Protein AF-A0A0K6FQ51-F1 (afdb_monomer_lite)

Sequence (80 aa):
MEHNKLSFQEAIDFVNQLTRKRLDEYVDAKAKLPKFGPGFIDWTFMTPRYFGDEAVKVKETGVVKLMAPIALDAHVVVEA

Foldseek 3Di:
DVVVPDDPVRVVVVVVVVVVVVVVVVVVVVVVDPPPDCVVVVVCLVDCPNQHPCSVVCVVPVDHDDPPVADPPRDDDDDD

Structure (mmCIF, N/CA/C/O backbone):
data_AF-A0A0K6FQ51-F1
#
_entry.id   AF-A0A0K6FQ51-F1
#
loop_
_atom_site.group_PDB
_atom_site.id
_atom_site.type_symbol
_atom_site.label_atom_id
_atom_site.label_alt_id
_atom_site.label_comp_id
_atom_site.label_asym_id
_atom_site.label_entity_id
_atom_site.label_seq_id
_atom_site.pdbx_PDB_ins_code
_atom_site.Cartn_x
_atom_site.Cartn_y
_atom_site.Cartn_z
_atom_site.occupancy
_atom_site.B_iso_or_equiv
_atom_site.auth_seq_id
_atom_site.auth_comp_id
_atom_site.auth_asym_id
_atom_site.auth_atom_id
_atom_site.pdbx_PDB_model_num
ATOM 1 N N . MET A 1 1 ? -18.394 1.091 26.873 1.00 61.59 1 MET A N 1
ATOM 2 C CA . MET A 1 1 ? -19.375 0.684 27.902 1.00 61.59 1 MET A CA 1
ATOM 3 C C . MET A 1 1 ? -20.419 1.771 28.132 1.00 61.59 1 MET A C 1
ATOM 5 O O . MET A 1 1 ? -21.587 1.457 28.005 1.00 61.59 1 MET A O 1
ATOM 9 N N . GLU A 1 2 ? -20.043 3.036 28.352 1.00 78.31 2 GLU A N 1
ATOM 10 C CA . GLU A 1 2 ? -20.991 4.115 28.712 1.00 78.31 2 GLU A CA 1
ATOM 11 C C . GLU A 1 2 ? -22.050 4.454 27.647 1.00 78.31 2 GLU A C 1
ATOM 13 O O . GLU A 1 2 ? -23.240 4.449 27.949 1.00 78.31 2 GLU A O 1
ATOM 18 N N . HIS A 1 3 ? -21.655 4.674 26.387 1.00 80.62 3 HIS A N 1
ATOM 19 C CA . HIS A 1 3 ? -22.605 5.047 25.324 1.00 80.62 3 HIS A CA 1
ATOM 20 C C . HIS A 1 3 ? -23.591 3.935 24.943 1.00 80.62 3 HIS A C 1
ATOM 22 O O . HIS A 1 3 ? -24.748 4.215 24.646 1.00 80.62 3 HIS A O 1
ATOM 28 N N . ASN A 1 4 ? -23.143 2.679 24.982 1.00 79.81 4 ASN A N 1
ATOM 29 C CA . ASN A 1 4 ? -23.945 1.518 24.579 1.00 79.81 4 ASN A CA 1
ATOM 30 C C . ASN A 1 4 ? -24.488 0.723 25.779 1.00 79.81 4 ASN A C 1
ATOM 32 O O . ASN A 1 4 ? -25.100 -0.319 25.581 1.00 79.81 4 ASN A O 1
ATOM 36 N N . LYS A 1 5 ? -24.243 1.194 27.012 1.00 89.19 5 LYS A N 1
ATOM 37 C CA . LYS A 1 5 ? -24.613 0.544 28.283 1.00 89.19 5 LYS A CA 1
ATOM 38 C C . LYS A 1 5 ? -24.283 -0.956 28.337 1.00 89.19 5 LYS A C 1
ATOM 40 O O . LYS A 1 5 ? -25.083 -1.755 28.807 1.00 89.19 5 LYS A O 1
ATOM 45 N N . LEU A 1 6 ? -23.101 -1.321 27.844 1.00 90.94 6 LEU A N 1
ATOM 46 C CA . LEU A 1 6 ? -22.630 -2.709 27.796 1.00 90.94 6 LEU A CA 1
ATOM 47 C C . LEU A 1 6 ? -21.840 -3.058 29.057 1.00 90.94 6 LEU A C 1
ATOM 49 O O . LEU A 1 6 ? -21.064 -2.226 29.540 1.00 90.94 6 LEU A O 1
ATOM 53 N N . SER A 1 7 ? -21.971 -4.299 29.524 1.00 92.69 7 SER A N 1
ATOM 54 C CA . SER A 1 7 ? -21.024 -4.894 30.468 1.00 92.69 7 SER A CA 1
ATOM 55 C C . SER A 1 7 ? -19.634 -5.051 29.838 1.00 92.69 7 SER A C 1
ATOM 57 O O . SER A 1 7 ? -19.436 -4.849 28.638 1.00 92.69 7 SER A O 1
ATOM 59 N N . PHE A 1 8 ? -18.641 -5.417 30.650 1.00 89.00 8 PHE A N 1
ATOM 60 C CA . PHE A 1 8 ? -17.270 -5.598 30.174 1.00 89.00 8 PHE A CA 1
ATOM 61 C C . PHE A 1 8 ? -17.157 -6.685 29.097 1.00 89.00 8 PHE A C 1
ATOM 63 O O . PHE A 1 8 ? -16.562 -6.447 28.047 1.00 89.00 8 PHE A O 1
ATOM 70 N N . GLN A 1 9 ? -17.771 -7.850 29.328 1.00 92.38 9 GLN A N 1
ATOM 71 C CA . GLN A 1 9 ? -17.734 -8.953 28.368 1.00 92.38 9 GLN A CA 1
ATOM 72 C C . GLN A 1 9 ? -18.470 -8.585 27.075 1.00 92.38 9 GLN A C 1
ATOM 74 O O . GLN A 1 9 ? -17.926 -8.749 25.988 1.00 92.38 9 GLN A O 1
ATOM 79 N N . GLU A 1 10 ? -19.652 -7.976 27.189 1.00 93.19 10 GLU A N 1
ATOM 80 C CA . GLU A 1 10 ? -20.412 -7.512 26.024 1.00 93.19 10 GLU A CA 1
ATOM 81 C C . GLU A 1 10 ? -19.661 -6.431 25.238 1.00 93.19 10 GLU A C 1
ATOM 83 O O . GLU A 1 10 ? -19.764 -6.363 24.015 1.00 93.19 10 GLU A O 1
ATOM 88 N N . ALA A 1 11 ? -18.868 -5.590 25.908 1.00 93.56 11 ALA A N 1
ATOM 89 C CA . ALA A 1 11 ? -18.016 -4.620 25.233 1.00 93.56 11 ALA A CA 1
ATOM 90 C C . ALA A 1 11 ? -16.886 -5.295 24.441 1.00 93.56 11 ALA A C 1
ATOM 92 O O . ALA A 1 11 ? -16.614 -4.871 23.318 1.00 93.56 11 ALA A O 1
ATOM 93 N N . ILE A 1 12 ? -16.256 -6.344 24.985 1.00 93.75 12 ILE A N 1
ATOM 94 C CA . ILE A 1 12 ? -15.255 -7.141 24.258 1.00 93.75 12 ILE A CA 1
ATOM 95 C C . ILE A 1 12 ? -15.888 -7.792 23.026 1.00 93.75 12 ILE A C 1
ATOM 97 O O . ILE A 1 12 ? -15.356 -7.675 21.919 1.00 93.75 12 ILE A O 1
ATOM 101 N N . ASP A 1 13 ? -17.044 -8.425 23.195 1.00 96.31 13 ASP A N 1
ATOM 102 C CA . ASP A 1 13 ? -17.737 -9.113 22.107 1.00 96.31 13 ASP A CA 1
ATOM 103 C C . ASP A 1 13 ? -18.167 -8.129 21.011 1.00 96.31 13 ASP A C 1
ATOM 105 O O . ASP A 1 13 ? -17.976 -8.387 19.818 1.00 96.31 13 ASP A O 1
ATOM 109 N N . PHE A 1 14 ? -18.639 -6.945 21.405 1.00 94.19 14 PHE A N 1
ATOM 110 C CA . PHE A 1 14 ? -18.989 -5.870 20.484 1.00 94.19 14 PHE A CA 1
ATOM 111 C C . PHE A 1 14 ? -17.783 -5.375 19.670 1.00 94.19 14 PHE A C 1
ATOM 113 O O . PHE A 1 14 ? -17.877 -5.217 18.451 1.00 94.19 14 PHE A O 1
ATOM 120 N N . VAL A 1 15 ? -16.622 -5.177 20.304 1.00 95.00 15 VAL A N 1
ATOM 121 C CA . VAL A 1 15 ? -15.384 -4.790 19.601 1.00 95.00 15 VAL A CA 1
ATOM 122 C C . VAL A 1 15 ? -14.932 -5.882 18.629 1.00 95.00 15 VAL A C 1
ATOM 124 O O . VAL A 1 15 ? -14.544 -5.580 17.496 1.00 95.00 15 VAL A O 1
ATOM 127 N N . ASN A 1 16 ? -15.028 -7.150 19.028 1.00 96.19 16 ASN A N 1
ATOM 128 C CA . ASN A 1 16 ? -14.697 -8.280 18.164 1.00 96.19 16 ASN A CA 1
ATOM 129 C C . ASN A 1 16 ? -15.608 -8.334 16.931 1.00 96.19 16 ASN A C 1
ATOM 131 O O . ASN A 1 16 ? -15.127 -8.537 15.813 1.00 96.19 16 ASN A O 1
ATOM 135 N N . GLN A 1 17 ? -16.910 -8.103 17.109 1.00 96.62 17 GLN A N 1
ATOM 136 C CA . GLN A 1 17 ? -17.867 -8.027 16.008 1.00 96.62 17 GLN A CA 1
ATOM 137 C C . GLN A 1 17 ? -17.531 -6.880 15.045 1.00 96.62 17 GLN A C 1
ATOM 139 O O . GLN A 1 17 ? -17.519 -7.083 13.830 1.00 96.62 17 GLN A O 1
ATOM 144 N N . LEU A 1 18 ? -17.229 -5.685 15.565 1.00 96.62 18 LEU A N 1
ATOM 145 C CA . LEU A 1 18 ? -16.863 -4.539 14.729 1.00 96.62 18 LEU A CA 1
ATOM 146 C C . LEU A 1 18 ? -15.576 -4.796 13.947 1.00 96.62 18 LEU A C 1
ATOM 148 O O . LEU A 1 18 ? -15.508 -4.482 12.761 1.00 96.62 18 LEU A O 1
ATOM 152 N N . THR A 1 19 ? -14.581 -5.397 14.595 1.00 96.50 19 THR A N 1
ATOM 153 C CA . THR A 1 19 ? -13.306 -5.745 13.961 1.00 96.50 19 THR A CA 1
ATOM 154 C C . THR A 1 19 ? -13.519 -6.700 12.790 1.00 96.50 19 THR A C 1
ATOM 156 O O . THR A 1 19 ? -13.023 -6.436 11.698 1.00 96.50 19 THR A O 1
ATOM 159 N N . ARG A 1 20 ? -14.313 -7.763 12.981 1.00 97.06 20 ARG A N 1
ATOM 160 C CA . ARG A 1 20 ? -14.657 -8.709 11.905 1.00 97.06 20 ARG A CA 1
ATOM 161 C C . ARG A 1 20 ? -15.360 -8.008 10.748 1.00 97.06 20 ARG A C 1
ATOM 163 O O . ARG A 1 20 ? -14.892 -8.091 9.621 1.00 97.06 20 ARG A O 1
ATOM 170 N N . LYS A 1 21 ? -16.395 -7.216 11.049 1.00 97.25 21 LYS A N 1
ATOM 171 C CA . LYS A 1 21 ? -17.138 -6.452 10.040 1.00 97.25 21 LYS A CA 1
ATOM 172 C C . LYS A 1 21 ? -16.225 -5.537 9.218 1.00 97.25 21 LYS A C 1
ATOM 174 O O . LYS A 1 21 ? -16.355 -5.479 8.002 1.00 97.25 21 LYS A O 1
ATOM 179 N N . ARG A 1 22 ? -15.292 -4.827 9.862 1.00 96.44 22 ARG A N 1
ATOM 180 C CA . ARG A 1 22 ? -14.330 -3.960 9.162 1.00 96.44 22 ARG A CA 1
ATOM 181 C C . ARG A 1 22 ? -13.387 -4.739 8.258 1.00 96.44 22 ARG A C 1
ATOM 183 O O . ARG A 1 22 ? -13.023 -4.243 7.195 1.00 96.44 22 ARG A O 1
ATOM 190 N N . LEU A 1 23 ? -12.992 -5.935 8.677 1.00 95.94 23 LEU A N 1
ATOM 191 C CA . LEU A 1 23 ? -12.128 -6.797 7.887 1.00 95.94 23 LEU A CA 1
ATOM 192 C C . LEU A 1 23 ? -12.858 -7.305 6.637 1.00 95.94 23 LEU A C 1
ATOM 194 O O . LEU A 1 23 ? -12.304 -7.230 5.542 1.00 95.94 23 LEU A O 1
ATOM 198 N N . ASP A 1 24 ? -14.117 -7.717 6.791 1.00 97.00 24 ASP A N 1
ATOM 199 C CA . ASP A 1 24 ? -14.976 -8.131 5.678 1.00 97.00 24 ASP A CA 1
ATOM 200 C C . ASP A 1 24 ? -15.205 -6.967 4.697 1.00 97.00 24 ASP A C 1
ATOM 202 O O . ASP A 1 24 ? -14.977 -7.108 3.495 1.00 97.00 24 ASP A O 1
ATOM 206 N N . GLU A 1 25 ? -15.538 -5.774 5.208 1.00 96.06 25 GLU A N 1
ATOM 207 C CA . GLU A 1 25 ? -15.673 -4.550 4.404 1.00 96.06 25 GLU A CA 1
ATOM 208 C C . GLU A 1 25 ? -14.389 -4.222 3.626 1.00 96.06 25 GLU A C 1
ATOM 210 O O . GLU A 1 25 ? -14.453 -3.825 2.461 1.00 96.06 25 GLU A O 1
ATOM 215 N N . TYR A 1 26 ? -13.217 -4.391 4.246 1.00 91.88 26 TYR A N 1
ATOM 216 C CA . TYR A 1 26 ? -11.931 -4.173 3.589 1.00 91.88 26 TYR A CA 1
ATOM 217 C C . TYR A 1 26 ? -11.692 -5.171 2.452 1.00 91.88 26 TYR A C 1
ATOM 219 O O . TYR A 1 26 ? -11.262 -4.765 1.371 1.00 91.88 26 TYR A O 1
ATOM 227 N N . VAL A 1 27 ? -11.964 -6.460 2.670 1.00 93.69 27 VAL A N 1
ATOM 228 C CA . VAL A 1 27 ? -11.797 -7.499 1.641 1.00 93.69 27 VAL A CA 1
ATOM 229 C C . VAL A 1 27 ? -12.727 -7.232 0.457 1.00 93.69 27 VAL A C 1
ATOM 231 O O . VAL A 1 27 ? -12.270 -7.238 -0.689 1.00 93.69 27 VAL A O 1
ATOM 234 N N . ASP A 1 28 ? -13.989 -6.901 0.727 1.00 94.44 28 ASP A N 1
ATOM 235 C CA . ASP A 1 28 ? -14.974 -6.546 -0.295 1.00 94.44 28 ASP A CA 1
ATOM 236 C C . ASP A 1 28 ? -14.577 -5.288 -1.074 1.00 94.44 28 ASP A C 1
ATOM 238 O O . ASP A 1 28 ? -14.678 -5.247 -2.303 1.00 94.44 28 ASP A O 1
ATOM 242 N N . ALA A 1 29 ? -14.111 -4.246 -0.380 1.00 88.88 29 ALA A N 1
ATOM 243 C CA . ALA A 1 29 ? -13.637 -3.021 -1.014 1.00 88.88 29 ALA A CA 1
ATOM 244 C C . ALA A 1 29 ? -12.397 -3.289 -1.873 1.00 88.88 29 ALA A C 1
ATOM 246 O O . ALA A 1 29 ? -12.342 -2.862 -3.025 1.00 88.88 29 ALA A O 1
ATOM 247 N N . LYS A 1 30 ? -11.430 -4.057 -1.359 1.00 84.75 30 LYS A N 1
ATOM 248 C CA . LYS A 1 30 ? -10.220 -4.457 -2.087 1.00 84.75 30 LYS A CA 1
ATOM 249 C C . LYS A 1 30 ? -10.547 -5.239 -3.359 1.00 84.75 30 LYS A C 1
ATOM 251 O O . LYS A 1 30 ? -9.880 -5.035 -4.368 1.00 84.75 30 LYS A O 1
ATOM 256 N N . ALA A 1 31 ? -11.561 -6.102 -3.329 1.00 87.25 31 ALA A N 1
ATOM 257 C CA . ALA A 1 31 ? -12.010 -6.843 -4.506 1.00 87.25 31 ALA A CA 1
ATOM 258 C C . ALA A 1 31 ? -12.637 -5.937 -5.583 1.00 87.25 31 ALA A C 1
ATOM 260 O O . ALA A 1 31 ? -12.544 -6.244 -6.771 1.00 87.25 31 ALA A O 1
ATOM 261 N N . LYS A 1 32 ? -13.259 -4.824 -5.174 1.00 87.00 32 LYS A N 1
ATOM 262 C CA . LYS A 1 32 ? -13.907 -3.84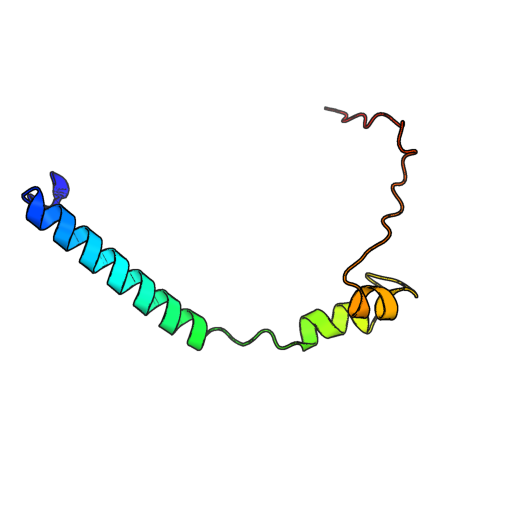1 -6.062 1.00 87.00 32 LYS A CA 1
ATOM 263 C C . LYS A 1 32 ? -12.962 -2.755 -6.562 1.00 87.00 32 LYS A C 1
ATOM 265 O O . LYS A 1 32 ? -13.271 -2.107 -7.561 1.00 87.00 32 LYS A O 1
ATOM 270 N N . LEU A 1 33 ? -11.846 -2.521 -5.870 1.00 80.62 33 LEU A N 1
ATOM 271 C CA . LEU A 1 33 ? -10.853 -1.564 -6.332 1.00 80.62 33 LEU A CA 1
ATOM 272 C C . LEU A 1 33 ? -10.342 -2.013 -7.705 1.00 80.62 33 LEU A C 1
ATOM 274 O O . LEU A 1 33 ? -9.966 -3.180 -7.865 1.00 80.62 33 LEU A O 1
ATOM 278 N N . PRO A 1 34 ? -10.302 -1.107 -8.700 1.00 74.31 34 PRO A N 1
ATOM 279 C CA . PRO A 1 34 ? -9.622 -1.415 -9.938 1.00 74.31 34 PRO A CA 1
ATOM 280 C C . PRO A 1 34 ? -8.199 -1.819 -9.573 1.00 74.31 34 PRO A C 1
ATOM 282 O O . PRO A 1 34 ? -7.508 -1.122 -8.825 1.00 74.31 34 PRO A O 1
ATOM 285 N N . LYS A 1 35 ? -7.759 -2.969 -10.084 1.00 67.12 35 LYS A N 1
ATOM 286 C CA . LYS A 1 35 ? -6.335 -3.269 -10.069 1.00 67.12 35 LYS A CA 1
ATOM 287 C C . LYS A 1 35 ? -5.697 -2.140 -10.863 1.00 67.12 35 LYS A C 1
ATOM 289 O O . LYS A 1 35 ? -5.889 -2.065 -12.076 1.00 67.12 35 LYS A O 1
ATOM 294 N N . PHE A 1 36 ? -4.978 -1.253 -10.183 1.00 63.47 36 PHE A N 1
ATOM 295 C CA . PHE A 1 36 ? -3.981 -0.424 -10.837 1.00 63.47 36 PHE A CA 1
ATOM 296 C C . PHE A 1 36 ? -2.979 -1.432 -11.383 1.00 63.47 36 PHE A C 1
ATOM 298 O O . PHE A 1 36 ? -2.158 -1.973 -10.645 1.00 63.47 36 PHE A O 1
ATOM 305 N N . GLY A 1 37 ? -3.212 -1.853 -12.626 1.00 57.72 37 GLY A N 1
ATOM 306 C CA . GLY A 1 37 ? -2.444 -2.906 -13.257 1.00 57.72 37 GLY A CA 1
ATOM 307 C C . GLY A 1 37 ? -0.963 -2.544 -13.245 1.00 57.72 37 GLY A C 1
ATOM 308 O O . GLY A 1 37 ? -0.605 -1.385 -13.001 1.00 57.72 37 GLY A O 1
ATOM 309 N N . PRO A 1 38 ? -0.092 -3.510 -13.566 1.00 61.00 38 PRO A N 1
ATOM 310 C CA . PRO A 1 38 ? 1.339 -3.258 -13.622 1.00 61.00 38 PRO A CA 1
ATOM 311 C C . PRO A 1 38 ? 1.659 -2.068 -14.532 1.00 61.00 38 PRO A C 1
ATOM 313 O O . PRO A 1 38 ? 2.600 -1.365 -14.231 1.00 61.00 38 PRO A O 1
ATOM 316 N N . GLY A 1 39 ? 0.792 -1.712 -15.491 1.00 62.28 39 GLY A N 1
ATOM 317 C CA . GLY A 1 39 ? 0.893 -0.526 -16.346 1.00 62.28 39 GLY A CA 1
ATOM 318 C C . GLY A 1 39 ? 1.311 0.789 -15.673 1.00 62.28 39 GLY A C 1
ATOM 319 O O . GLY A 1 39 ? 2.075 1.528 -16.281 1.00 62.28 39 GLY A O 1
ATOM 320 N N . PHE A 1 40 ? 0.885 1.094 -14.439 1.00 66.06 40 PHE A N 1
ATOM 321 C CA . PHE A 1 40 ? 1.349 2.321 -13.760 1.00 66.06 40 PHE A CA 1
ATOM 322 C C . PHE A 1 40 ? 2.812 2.212 -13.314 1.00 66.06 40 PHE A C 1
ATOM 324 O O . PHE A 1 40 ? 3.580 3.155 -13.479 1.00 66.06 40 PHE A O 1
ATOM 331 N N . ILE A 1 41 ? 3.197 1.045 -12.791 1.00 71.44 41 ILE A N 1
ATOM 332 C CA . ILE A 1 41 ? 4.581 0.704 -12.442 1.00 71.44 41 ILE A CA 1
ATOM 333 C C . ILE A 1 41 ? 5.424 0.510 -13.705 1.00 71.44 41 ILE A C 1
ATOM 335 O O . ILE A 1 41 ? 6.554 0.959 -13.763 1.00 71.44 41 ILE A O 1
ATOM 339 N N . ASP A 1 42 ? 4.897 -0.101 -14.755 1.00 78.06 42 ASP A N 1
ATOM 340 C CA . ASP A 1 42 ? 5.610 -0.297 -16.007 1.00 78.06 42 ASP A CA 1
ATOM 341 C C . ASP A 1 42 ? 5.858 1.045 -16.689 1.00 78.06 42 ASP A C 1
ATOM 343 O O . ASP A 1 42 ? 6.947 1.262 -17.211 1.00 78.06 42 ASP A O 1
ATOM 347 N N . TRP A 1 43 ? 4.912 1.987 -16.622 1.00 78.88 43 TRP A N 1
ATOM 348 C CA . TRP A 1 43 ? 5.090 3.320 -17.193 1.00 78.88 43 TRP A CA 1
ATOM 349 C C . TRP A 1 43 ? 6.241 4.104 -16.553 1.00 78.88 43 TRP A C 1
ATOM 351 O O . TRP A 1 43 ? 6.922 4.854 -17.259 1.00 78.88 43 TRP A O 1
ATOM 361 N N . THR A 1 44 ? 6.538 3.883 -15.264 1.00 81.12 44 THR A N 1
ATOM 362 C CA . THR A 1 44 ? 7.713 4.509 -14.631 1.00 81.12 44 THR A CA 1
ATOM 363 C C . THR A 1 44 ? 9.034 3.987 -15.197 1.00 81.12 44 THR A C 1
ATOM 365 O O . THR A 1 44 ? 10.014 4.729 -15.199 1.00 81.12 44 THR A O 1
ATOM 368 N N . PHE A 1 45 ? 9.051 2.763 -15.736 1.00 84.31 45 PHE A N 1
ATOM 369 C CA . PHE A 1 45 ? 10.217 2.145 -16.376 1.00 84.31 45 PHE A CA 1
ATOM 370 C C . PHE A 1 45 ? 10.227 2.256 -17.911 1.00 84.31 45 PHE A C 1
ATOM 372 O O . PHE A 1 45 ? 11.265 2.030 -18.523 1.00 84.31 45 PHE A O 1
ATOM 379 N N . MET A 1 46 ? 9.100 2.596 -18.547 1.00 82.19 46 MET A N 1
ATOM 380 C CA . MET A 1 46 ? 9.000 2.768 -20.008 1.00 82.19 46 MET A CA 1
ATOM 381 C C . MET A 1 46 ? 9.467 4.144 -20.495 1.00 82.19 46 MET A C 1
ATOM 383 O O . MET A 1 46 ? 9.694 4.321 -21.690 1.00 82.19 46 MET A O 1
ATOM 387 N N . THR A 1 47 ? 9.574 5.134 -19.605 1.00 83.88 47 THR A N 1
ATOM 388 C CA . THR A 1 47 ? 9.988 6.498 -19.962 1.00 83.88 47 THR A CA 1
ATOM 389 C C . THR A 1 47 ? 11.221 6.916 -19.161 1.00 83.88 47 THR A C 1
ATOM 391 O O . THR A 1 47 ? 11.331 6.562 -17.986 1.00 83.88 47 THR A O 1
ATOM 394 N N . PRO A 1 48 ? 12.120 7.745 -19.724 1.00 85.00 48 PRO A N 1
ATOM 395 C CA . PRO A 1 48 ? 13.305 8.221 -19.005 1.00 85.00 48 PRO A CA 1
ATOM 396 C C . PRO A 1 48 ? 12.970 9.224 -17.886 1.00 85.00 48 PRO A C 1
ATOM 398 O O . PRO A 1 48 ? 13.863 9.692 -17.188 1.00 85.00 48 PRO A O 1
ATOM 401 N N . ARG A 1 49 ? 11.689 9.569 -17.685 1.00 86.00 49 ARG A N 1
ATOM 402 C CA . ARG A 1 49 ? 11.243 10.624 -16.766 1.00 86.00 49 ARG A CA 1
ATOM 403 C C . ARG A 1 49 ? 11.656 10.394 -15.310 1.00 86.00 49 ARG A C 1
ATOM 405 O O . ARG A 1 49 ? 11.896 11.370 -14.607 1.00 86.00 49 ARG A O 1
ATOM 412 N N . TYR A 1 50 ? 11.684 9.141 -14.855 1.00 86.75 50 TYR A N 1
ATOM 413 C CA . TYR A 1 50 ? 11.905 8.803 -13.441 1.00 86.75 50 TYR A CA 1
ATOM 414 C C . TYR A 1 50 ? 13.299 8.253 -13.163 1.00 86.75 50 TYR A C 1
ATOM 416 O O . TYR A 1 50 ? 13.932 8.658 -12.194 1.00 86.75 50 TYR A O 1
ATOM 424 N N . PHE A 1 51 ? 13.772 7.339 -14.010 1.00 88.88 51 PHE A N 1
ATOM 425 C CA . PHE A 1 51 ? 15.036 6.631 -13.794 1.00 88.88 51 PHE A CA 1
ATOM 426 C C . PHE A 1 51 ? 16.069 6.878 -14.900 1.00 88.88 51 PHE A C 1
ATOM 428 O O . PHE A 1 51 ? 17.144 6.283 -14.862 1.00 88.88 51 PHE A O 1
ATOM 435 N N . GLY A 1 52 ? 15.767 7.750 -15.871 1.00 86.94 52 GLY A N 1
ATOM 436 C CA . GLY A 1 52 ? 16.647 8.006 -17.011 1.00 86.94 52 GLY A CA 1
ATOM 437 C C . GLY A 1 52 ? 17.037 6.717 -17.736 1.00 86.94 52 GLY A C 1
ATOM 438 O O . GLY A 1 52 ? 16.218 5.808 -17.886 1.00 86.94 52 GLY A O 1
ATOM 439 N N . ASP A 1 53 ? 18.309 6.631 -18.119 1.00 89.88 53 ASP A N 1
ATOM 440 C CA . ASP A 1 53 ? 18.891 5.468 -18.802 1.00 89.88 53 ASP A CA 1
ATOM 441 C C . ASP A 1 53 ? 19.072 4.248 -17.873 1.00 89.88 53 ASP A C 1
ATOM 443 O O . ASP A 1 53 ? 19.270 3.127 -18.338 1.00 89.88 53 ASP A O 1
ATOM 447 N N . GLU A 1 54 ? 18.944 4.425 -16.552 1.00 89.50 54 GLU A N 1
ATOM 448 C CA . GLU A 1 54 ? 19.132 3.359 -15.557 1.00 89.50 54 GLU A CA 1
ATOM 449 C C . GLU A 1 54 ? 17.839 2.571 -15.265 1.00 89.50 54 GLU A C 1
ATOM 451 O O . GLU A 1 54 ? 17.848 1.660 -14.436 1.00 89.50 54 GLU A O 1
ATOM 456 N N . ALA A 1 55 ? 16.720 2.880 -15.934 1.00 87.75 55 ALA A N 1
ATOM 457 C CA . ALA A 1 55 ? 15.406 2.283 -15.662 1.00 87.75 55 ALA A CA 1
ATOM 458 C C . ALA A 1 55 ? 15.410 0.742 -15.650 1.00 87.75 55 ALA A C 1
ATOM 460 O O . ALA A 1 55 ? 14.808 0.134 -14.764 1.00 87.75 55 ALA A O 1
ATOM 461 N N . VAL A 1 56 ? 16.123 0.106 -16.588 1.00 88.19 56 VAL A N 1
ATOM 462 C CA . VAL A 1 56 ? 16.233 -1.364 -16.674 1.00 88.19 56 VAL A CA 1
ATOM 463 C C . VAL A 1 56 ? 16.902 -1.933 -15.424 1.00 88.19 56 VAL A C 1
ATOM 465 O O . VAL A 1 56 ? 16.359 -2.814 -14.762 1.00 88.19 56 VAL A O 1
ATOM 468 N N . LYS A 1 57 ? 18.040 -1.359 -15.038 1.00 89.31 57 LYS A N 1
ATOM 469 C CA . LYS A 1 57 ? 18.804 -1.784 -13.865 1.00 89.31 57 LYS A CA 1
ATOM 470 C C . LYS A 1 57 ? 18.043 -1.538 -12.564 1.00 89.31 57 LYS A C 1
ATOM 472 O O . LYS A 1 57 ? 18.079 -2.379 -11.668 1.00 89.31 57 LYS A O 1
ATOM 477 N N . VAL A 1 58 ? 17.334 -0.413 -12.447 1.00 90.38 58 VAL A N 1
ATOM 478 C CA . VAL A 1 58 ? 16.478 -0.130 -11.283 1.00 90.38 58 VAL A CA 1
ATOM 479 C C . VAL A 1 58 ? 15.343 -1.154 -11.192 1.00 90.38 58 VAL A C 1
ATOM 481 O O . VAL A 1 58 ? 15.051 -1.624 -10.096 1.00 90.38 58 VAL A O 1
ATOM 484 N N . LYS A 1 59 ? 14.733 -1.549 -12.319 1.00 87.62 59 LYS A N 1
ATOM 485 C CA . LYS A 1 59 ? 13.663 -2.561 -12.347 1.00 87.62 59 LYS A CA 1
ATOM 486 C C . LYS A 1 59 ? 14.149 -3.936 -11.887 1.00 87.62 59 LYS A C 1
ATOM 488 O O . LYS A 1 59 ? 13.434 -4.617 -11.160 1.00 87.62 59 LYS A O 1
ATOM 493 N N . GLU A 1 60 ? 15.351 -4.332 -12.295 1.00 89.81 60 GLU A N 1
ATOM 494 C CA . GLU A 1 60 ? 15.943 -5.628 -11.941 1.00 89.81 60 GLU A CA 1
ATOM 495 C C . GLU A 1 60 ? 16.447 -5.679 -10.494 1.00 89.81 60 GLU A C 1
ATOM 497 O O . GLU A 1 60 ? 16.296 -6.694 -9.818 1.00 89.81 60 GLU A O 1
ATOM 502 N N . THR A 1 61 ? 17.053 -4.591 -10.013 1.00 91.75 61 THR A N 1
ATOM 503 C CA . THR A 1 61 ? 17.759 -4.576 -8.720 1.00 91.75 61 THR A CA 1
ATOM 504 C C . THR A 1 61 ? 16.953 -3.963 -7.579 1.00 91.75 61 THR A C 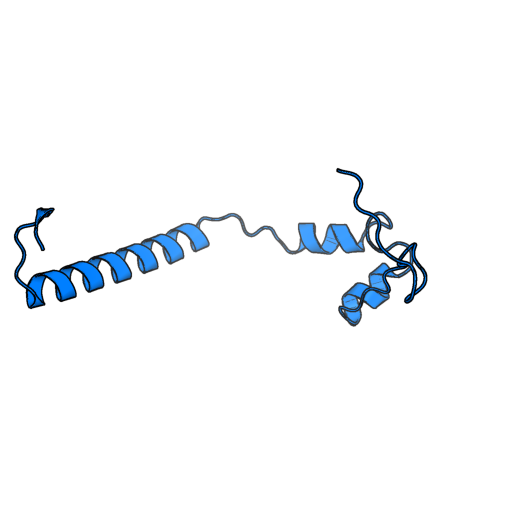1
ATOM 506 O O . THR A 1 61 ? 17.244 -4.228 -6.415 1.00 91.75 61 THR A O 1
ATOM 509 N N . GLY A 1 62 ? 15.975 -3.107 -7.883 1.00 87.00 62 GLY A N 1
ATOM 510 C CA . GLY A 1 62 ? 15.282 -2.276 -6.897 1.00 87.00 62 GLY A CA 1
ATOM 511 C C . GLY A 1 62 ? 16.149 -1.165 -6.287 1.00 87.00 62 GLY A C 1
ATOM 512 O O . GLY A 1 62 ? 15.718 -0.521 -5.332 1.00 87.00 62 GLY A O 1
ATOM 513 N N . VAL A 1 63 ? 17.362 -0.927 -6.805 1.00 87.25 63 VAL A N 1
ATOM 514 C CA . VAL A 1 63 ? 18.324 0.040 -6.251 1.00 87.25 63 VAL A CA 1
ATOM 515 C C . VAL A 1 63 ? 18.374 1.300 -7.109 1.00 87.25 63 VAL A C 1
ATOM 517 O O . VAL A 1 63 ? 18.653 1.235 -8.304 1.00 87.25 63 VAL A O 1
ATOM 520 N N . VAL A 1 64 ? 18.176 2.465 -6.485 1.00 87.06 64 VAL A N 1
ATOM 521 C CA . VAL A 1 64 ? 18.284 3.780 -7.136 1.00 87.06 64 VAL A CA 1
ATOM 522 C C . VAL A 1 64 ? 19.519 4.509 -6.620 1.00 87.06 64 VAL A C 1
ATOM 524 O O . VAL A 1 64 ? 19.655 4.747 -5.419 1.00 87.06 64 VAL A O 1
ATOM 527 N N . LYS A 1 65 ? 20.413 4.911 -7.530 1.00 80.62 65 LYS A N 1
ATOM 528 C CA . LYS A 1 65 ? 21.532 5.795 -7.195 1.00 80.62 65 LYS A CA 1
ATOM 529 C C . LYS A 1 65 ? 21.030 7.234 -7.175 1.00 80.62 65 LYS A C 1
ATOM 531 O O . LYS A 1 65 ? 20.938 7.885 -8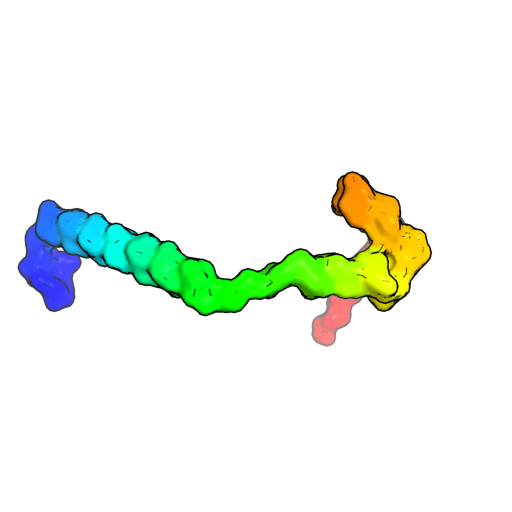.211 1.00 80.62 65 LYS A O 1
ATOM 536 N N . LEU A 1 66 ? 20.695 7.723 -5.990 1.00 77.69 66 LEU A N 1
ATOM 537 C CA . LEU A 1 66 ? 20.356 9.127 -5.813 1.00 77.69 66 LEU A CA 1
ATOM 538 C C . LEU A 1 66 ? 21.635 9.958 -5.958 1.00 77.69 66 LEU A C 1
ATOM 540 O O . LEU A 1 66 ? 22.585 9.786 -5.195 1.00 77.69 66 LEU A O 1
ATOM 544 N N . MET A 1 67 ? 21.661 10.859 -6.940 1.00 67.31 67 MET A N 1
ATOM 545 C CA . MET A 1 67 ? 22.592 11.982 -6.902 1.00 67.31 67 MET A CA 1
ATOM 546 C C . MET A 1 67 ? 22.073 12.930 -5.832 1.00 67.31 67 MET A C 1
ATOM 548 O O . MET A 1 67 ? 21.178 13.734 -6.082 1.00 67.31 67 MET A O 1
ATOM 552 N N . ALA A 1 68 ? 22.597 12.802 -4.618 1.00 60.19 68 ALA A N 1
ATOM 553 C CA . ALA A 1 68 ? 22.460 13.873 -3.654 1.00 60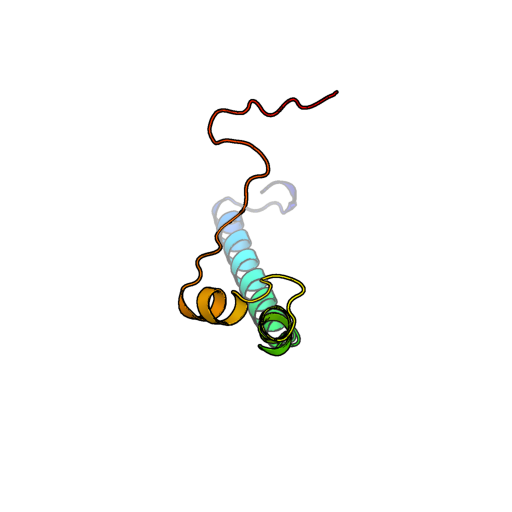.19 68 ALA A CA 1
ATOM 554 C C . ALA A 1 68 ? 23.165 15.105 -4.266 1.00 60.19 68 ALA A C 1
ATOM 556 O O . ALA A 1 68 ? 24.346 15.003 -4.602 1.00 60.19 68 ALA A O 1
ATOM 557 N N . PRO A 1 69 ? 22.494 16.260 -4.447 1.00 57.91 69 PRO A N 1
ATOM 558 C CA . PRO A 1 69 ? 23.151 17.494 -4.899 1.00 57.91 69 PRO A CA 1
ATOM 559 C C . PRO A 1 69 ? 24.100 18.074 -3.835 1.00 57.91 69 PRO A C 1
ATOM 561 O O . PRO A 1 69 ? 24.641 19.162 -3.991 1.00 57.91 69 PRO A O 1
ATOM 564 N N . ILE A 1 70 ? 24.284 17.341 -2.744 1.00 63.19 70 ILE A N 1
ATOM 565 C CA . ILE A 1 70 ? 25.047 17.691 -1.568 1.00 63.19 70 ILE A CA 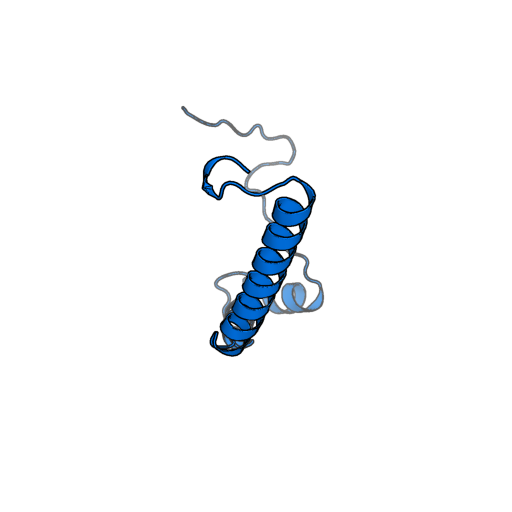1
ATOM 566 C C . ILE A 1 70 ? 26.091 16.598 -1.380 1.00 63.19 70 ILE A C 1
ATOM 568 O O . ILE A 1 70 ? 25.774 15.405 -1.401 1.00 63.19 70 ILE A O 1
ATOM 572 N N . ALA A 1 71 ? 27.347 17.019 -1.239 1.00 66.88 71 ALA A N 1
ATOM 573 C CA . ALA A 1 71 ? 28.400 16.144 -0.754 1.00 66.88 71 ALA A CA 1
ATOM 574 C C . ALA A 1 71 ? 27.947 15.510 0.574 1.00 66.88 71 ALA A C 1
ATOM 576 O O . ALA A 1 71 ? 27.108 16.073 1.279 1.00 66.88 71 ALA A O 1
ATOM 577 N N . LEU A 1 72 ? 28.442 14.313 0.895 1.00 64.19 72 LEU A N 1
ATOM 578 C CA . LEU A 1 72 ? 27.968 13.545 2.058 1.00 64.19 72 LEU A CA 1
ATOM 579 C C . LEU A 1 72 ? 28.092 14.327 3.386 1.00 64.19 72 LEU A C 1
ATOM 581 O O . LEU A 1 72 ? 27.405 14.019 4.354 1.00 64.19 72 LEU A O 1
ATOM 585 N N . ASP A 1 73 ? 28.978 15.321 3.408 1.00 70.88 73 ASP A N 1
ATOM 586 C CA . ASP A 1 73 ? 29.308 16.237 4.497 1.00 70.88 73 ASP A CA 1
ATOM 587 C C . ASP A 1 73 ? 28.619 17.612 4.401 1.00 70.88 73 ASP A C 1
ATOM 589 O O . ASP A 1 73 ? 28.764 18.436 5.303 1.00 70.88 73 ASP A O 1
ATOM 593 N N . ALA A 1 74 ? 27.867 17.893 3.337 1.00 68.12 74 ALA A N 1
ATOM 594 C CA . ALA A 1 74 ? 27.227 19.187 3.165 1.00 68.12 74 ALA A CA 1
ATOM 595 C C . ALA A 1 74 ? 26.006 19.323 4.090 1.00 68.12 74 ALA A C 1
ATOM 597 O O . ALA A 1 74 ? 25.055 18.540 4.045 1.00 68.12 74 ALA A O 1
ATOM 598 N N . HIS A 1 75 ? 26.030 20.355 4.934 1.00 64.06 75 HIS A N 1
ATOM 599 C CA . HIS A 1 75 ? 24.946 20.678 5.855 1.00 64.06 75 HIS A CA 1
ATOM 600 C C . HIS A 1 75 ? 23.687 21.133 5.100 1.00 64.06 75 HIS A C 1
ATOM 602 O O . HIS A 1 75 ? 23.735 22.062 4.294 1.00 64.06 75 HIS A O 1
ATOM 608 N N . VAL A 1 76 ? 22.543 20.509 5.395 1.00 69.38 76 VAL A N 1
ATOM 609 C CA . VAL A 1 76 ? 21.235 20.953 4.893 1.00 69.38 76 VAL A CA 1
ATOM 610 C C . VAL A 1 76 ? 20.798 22.167 5.710 1.00 69.38 76 VAL A C 1
ATOM 612 O O . VAL A 1 76 ? 20.454 22.035 6.884 1.00 69.38 76 VAL A O 1
ATOM 615 N N . VAL A 1 77 ? 20.819 23.350 5.100 1.00 67.56 77 VAL A N 1
ATOM 616 C CA . VAL A 1 77 ? 20.245 24.562 5.696 1.00 67.56 77 VAL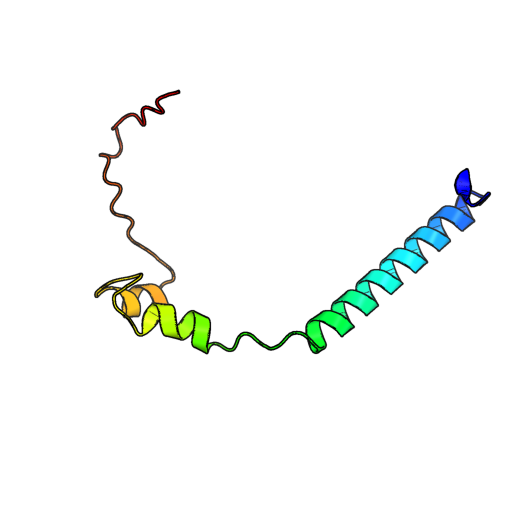 A CA 1
ATOM 617 C C . VAL A 1 77 ? 18.765 24.607 5.327 1.00 67.56 77 VAL A C 1
ATOM 619 O O . VAL A 1 77 ? 18.422 24.645 4.148 1.00 67.56 77 VAL A O 1
ATOM 622 N N . VAL A 1 78 ? 17.887 24.568 6.329 1.00 66.62 78 VAL A N 1
ATOM 623 C CA . VAL A 1 78 ? 16.454 24.830 6.150 1.00 66.62 78 VAL A CA 1
ATOM 624 C C . VAL A 1 78 ? 16.225 26.286 6.531 1.00 66.62 78 VAL A C 1
ATOM 626 O O . VAL A 1 78 ? 16.345 26.639 7.703 1.00 66.62 78 VAL A O 1
ATOM 629 N N . GLU A 1 79 ? 15.961 27.137 5.542 1.00 59.66 79 GLU A N 1
ATOM 630 C CA . GLU A 1 79 ? 15.526 28.513 5.791 1.00 59.66 79 GLU A CA 1
ATOM 631 C C . GLU A 1 79 ? 14.086 28.492 6.329 1.00 59.66 79 GLU A C 1
ATOM 633 O O . GLU A 1 79 ? 13.240 27.751 5.819 1.00 59.66 79 GLU A O 1
ATOM 638 N N . ALA A 1 80 ? 13.855 29.239 7.411 1.00 61.41 80 ALA A N 1
ATOM 639 C CA . ALA A 1 80 ? 12.573 29.346 8.110 1.00 61.41 80 ALA A CA 1
ATOM 640 C C . ALA A 1 80 ? 11.674 30.431 7.506 1.00 61.41 80 ALA A C 1
ATOM 642 O O . ALA A 1 80 ? 12.224 31.456 7.042 1.00 61.41 80 ALA A O 1
#

Secondary structure (DSSP, 8-state):
-TTTT--HHHHHHHHHHHHHHHHHHHHHHHHHS----HHHHHHHHHSHHHHGGGHHHHHHH-------SS-TT-------

InterPro domains:
  IPR008949 Isoprenoid synthase domain superfamily [G3DSA:1.10.600.10] (1-68)
  IPR008949 Isoprenoid synthase domain superfamily [SSF48576] (1-55)

Radius of gyration: 24.64 Å; chains: 1; bounding box: 54×38×50 Å

Organism: NCBI:txid456999

pLDDT: mean 82.14, std 12.19, range [57.72, 97.25]